Protein AF-M0D9F8-F1 (afdb_monomer)

Solvent-accessible surface area (backbone atoms only — not comparable to full-atom values): 4895 Å² total; per-residue (Å²): 108,42,56,56,54,27,54,53,46,50,52,50,45,44,73,75,36,51,60,45,65,72,73,59,50,62,67,71,54,51,62,40,48,48,29,42,53,55,33,25,54,52,15,51,51,42,35,53,52,44,51,55,39,55,75,68,65,75,56,63,68,72,62,50,50,52,48,42,52,54,16,51,52,35,40,52,52,39,48,53,37,46,74,71,39,56,74,51,70,87,114

Organism: NCBI:txid1227487

Nearest PDB structures (foldseek):
  9had-assembly1_A  TM=4.139E-01  e=6.526E+00  Dermatophagoides farinae

Radius of gyration: 16.12 Å; Cα contacts (8 Å, |Δi|>4): 66; chains: 1; bounding box: 41×16×42 Å

Mean predicted aligned error: 9.25 Å

Sequence (91 aa):
MSYLVFVVGMAVVVVSDPRAALLGDPLPLQAILLFPLVGALSSVATLVLAGLTWQRGVWRRRRGAQYVVVGIAGVAFALVLSYWNLLWYQL

Foldseek 3Di:
DLVVQLVVLLVCCCVVCVCCVVVPPDPSLVVSLVSLVVLLVVLVVLLVVLVVCVVVVVDDPVVSVVSPVSSVVSNVVSVVCVVVCSNVSDD

Secondary structure (DSSP, 8-state):
-HHHHHHHHHHHHHHH-HHHHHHT-HHHHHHHHHHHHHHHHHHHHHHHHHHHHHHTT-S-HHHHHHHHHHHHHHHHHHHHHHHTT-TTTT-

pLDDT: mean 73.61, std 7.95, range [44.94, 84.75]

Structure (mmCIF, N/CA/C/O backbone):
data_AF-M0D9F8-F1
#
_entry.id   AF-M0D9F8-F1
#
loop_
_atom_site.group_PDB
_atom_site.id
_atom_site.type_symbol
_atom_site.label_atom_id
_atom_site.label_alt_id
_atom_site.label_comp_id
_atom_site.label_asym_id
_atom_site.label_entity_id
_atom_site.label_seq_id
_atom_site.pdbx_PDB_ins_code
_atom_site.Cartn_x
_atom_site.Cartn_y
_atom_site.Cartn_z
_atom_site.occupancy
_atom_site.B_iso_or_equiv
_atom_site.auth_seq_id
_atom_site.auth_comp_id
_atom_site.auth_asym_id
_atom_site.auth_atom_id
_atom_site.pdbx_PDB_model_num
ATOM 1 N N . MET A 1 1 ? -7.489 4.877 -5.377 1.00 68.56 1 MET A N 1
ATOM 2 C CA . MET A 1 1 ? -6.978 5.470 -6.633 1.00 68.56 1 MET A CA 1
ATOM 3 C C . MET A 1 1 ? -5.468 5.355 -6.745 1.00 68.56 1 MET A C 1
ATOM 5 O O . MET A 1 1 ? -5.019 4.864 -7.765 1.00 68.56 1 MET A O 1
ATOM 9 N N . SER A 1 2 ? -4.694 5.694 -5.709 1.00 70.44 2 SER A N 1
ATOM 10 C CA . SER A 1 2 ? -3.226 5.531 -5.684 1.00 70.44 2 SER A CA 1
ATOM 11 C C . SER A 1 2 ? -2.733 4.151 -6.144 1.00 70.44 2 SER A C 1
ATOM 13 O O . SER A 1 2 ? -1.895 4.074 -7.033 1.00 70.44 2 SER A O 1
ATOM 15 N N . TYR A 1 3 ? -3.315 3.060 -5.633 1.00 68.19 3 TYR A N 1
ATOM 16 C CA . TYR A 1 3 ? -2.956 1.702 -6.067 1.00 68.19 3 TYR A CA 1
ATOM 17 C C . TYR A 1 3 ? -3.275 1.411 -7.542 1.00 68.19 3 TYR A C 1
ATOM 19 O O . TYR A 1 3 ? -2.533 0.691 -8.194 1.00 68.19 3 TYR A O 1
ATOM 27 N N . LEU A 1 4 ? -4.348 1.988 -8.093 1.00 74.62 4 LEU A N 1
ATOM 28 C CA . LEU A 1 4 ? -4.677 1.832 -9.515 1.00 74.62 4 LEU A CA 1
ATOM 29 C C . LEU A 1 4 ? -3.714 2.629 -10.394 1.00 74.62 4 LEU A C 1
ATOM 31 O O . LEU A 1 4 ? -3.250 2.111 -11.401 1.00 74.62 4 LEU A O 1
ATOM 35 N N . VAL A 1 5 ? -3.376 3.855 -9.988 1.00 77.00 5 VAL A N 1
ATOM 36 C CA . VAL A 1 5 ? -2.369 4.678 -10.674 1.00 77.00 5 VAL A CA 1
ATOM 37 C C . VAL A 1 5 ? -1.019 3.963 -10.694 1.00 77.00 5 VAL A C 1
ATOM 39 O O . VAL A 1 5 ? -0.371 3.938 -11.733 1.00 77.00 5 VAL A O 1
ATOM 42 N N . PHE A 1 6 ? -0.641 3.303 -9.595 1.00 74.56 6 PHE A N 1
ATOM 43 C CA . PHE A 1 6 ? 0.544 2.450 -9.555 1.00 74.56 6 PHE A CA 1
ATOM 44 C C . PHE A 1 6 ? 0.481 1.302 -10.569 1.00 74.56 6 PHE A C 1
ATOM 46 O O . PHE A 1 6 ? 1.402 1.146 -11.363 1.00 74.56 6 PHE A O 1
ATOM 53 N N . VAL A 1 7 ? -0.601 0.514 -10.566 1.00 79.25 7 VAL A N 1
ATOM 54 C CA . VAL A 1 7 ? -0.749 -0.641 -11.470 1.00 79.25 7 VAL A CA 1
ATOM 55 C C . VAL A 1 7 ? -0.705 -0.204 -12.934 1.00 79.25 7 VAL A C 1
ATOM 57 O O . VAL A 1 7 ? -0.005 -0.814 -13.739 1.00 79.25 7 VAL A O 1
ATOM 60 N N . VAL A 1 8 ? -1.415 0.872 -13.273 1.00 81.69 8 VAL A N 1
ATOM 61 C CA . VAL A 1 8 ? -1.436 1.415 -14.636 1.00 81.69 8 VAL A CA 1
ATOM 62 C C . VAL A 1 8 ? -0.068 1.982 -15.015 1.00 81.69 8 VAL A C 1
ATOM 64 O O . VAL A 1 8 ? 0.429 1.677 -16.095 1.00 81.69 8 VAL A O 1
ATOM 67 N N . GLY A 1 9 ? 0.575 2.746 -14.128 1.00 78.12 9 GLY A N 1
ATOM 68 C CA . GLY A 1 9 ? 1.917 3.288 -14.354 1.00 78.12 9 GLY A CA 1
ATOM 69 C C . GLY A 1 9 ? 2.956 2.191 -14.581 1.00 78.12 9 GLY A C 1
ATOM 70 O O . GLY A 1 9 ? 3.720 2.260 -15.541 1.00 78.12 9 GLY A O 1
ATOM 71 N N . MET A 1 10 ? 2.935 1.137 -13.761 1.00 74.19 10 MET A N 1
ATOM 72 C CA . MET A 1 10 ? 3.806 -0.029 -13.933 1.00 74.19 10 MET A CA 1
ATOM 73 C C . MET A 1 10 ? 3.561 -0.733 -15.267 1.00 74.19 10 MET A C 1
ATOM 75 O O . MET A 1 10 ? 4.518 -1.050 -15.967 1.00 74.19 10 MET A O 1
ATOM 79 N N . ALA A 1 11 ? 2.300 -0.948 -15.651 1.00 80.94 11 ALA A N 1
ATOM 80 C CA . ALA A 1 11 ? 1.980 -1.559 -16.939 1.00 80.94 11 ALA A CA 1
ATOM 81 C C . ALA A 1 11 ? 2.518 -0.721 -18.112 1.00 80.94 11 ALA A C 1
ATOM 83 O O . ALA A 1 11 ? 3.105 -1.274 -19.039 1.00 80.94 11 ALA A O 1
ATOM 84 N N . VAL A 1 12 ? 2.384 0.608 -18.045 1.00 82.00 12 VAL A N 1
ATOM 85 C CA . VAL A 1 12 ? 2.915 1.525 -19.065 1.00 82.00 12 VAL A CA 1
ATOM 86 C C . VAL A 1 12 ? 4.437 1.435 -19.157 1.00 82.00 12 VAL A C 1
ATOM 88 O O . VAL A 1 12 ? 4.952 1.306 -20.265 1.00 82.00 12 VAL A O 1
ATOM 91 N N . VAL A 1 13 ? 5.160 1.457 -18.033 1.00 75.31 13 VAL A N 1
ATOM 92 C CA . VAL A 1 13 ? 6.631 1.344 -18.038 1.00 75.31 13 VAL A CA 1
ATOM 93 C C . VAL A 1 13 ? 7.082 0.007 -18.621 1.00 75.31 13 VAL A C 1
ATOM 95 O O . VAL A 1 13 ? 7.943 -0.012 -19.495 1.00 75.31 13 VAL A O 1
ATOM 98 N N . VAL A 1 14 ? 6.454 -1.098 -18.211 1.00 78.19 14 VAL A N 1
ATOM 99 C CA . VAL A 1 14 ? 6.799 -2.444 -18.698 1.00 78.19 14 VAL A CA 1
ATOM 100 C C . VAL A 1 14 ? 6.551 -2.591 -20.201 1.00 78.19 14 VAL A C 1
ATOM 102 O O . VAL A 1 14 ? 7.359 -3.204 -20.893 1.00 78.19 14 VAL A O 1
ATOM 105 N N . VAL A 1 15 ? 5.447 -2.040 -20.715 1.00 82.00 15 VAL A N 1
ATOM 106 C CA . VAL A 1 15 ? 5.114 -2.104 -22.149 1.00 82.00 15 VAL A CA 1
ATOM 107 C C . VAL A 1 15 ? 5.997 -1.169 -22.979 1.00 82.00 15 VAL A C 1
ATOM 109 O O . VAL A 1 15 ? 6.343 -1.515 -24.106 1.00 82.00 15 VAL A O 1
ATOM 112 N N . SER A 1 16 ? 6.356 0.000 -22.444 1.00 77.50 16 SER A N 1
ATOM 113 C CA . SER A 1 16 ? 7.101 1.023 -23.193 1.00 77.50 16 SER A CA 1
ATOM 114 C C . SER A 1 16 ? 8.592 0.718 -23.268 1.00 77.50 16 SER A C 1
ATOM 116 O O . SER A 1 16 ? 9.195 0.894 -24.323 1.00 77.50 16 SER A O 1
ATOM 118 N N . ASP A 1 17 ? 9.185 0.253 -22.168 1.00 68.31 17 ASP A N 1
ATOM 119 C CA . ASP A 1 17 ? 10.589 -0.135 -22.134 1.00 68.31 17 ASP A CA 1
ATOM 120 C C . ASP A 1 17 ? 10.813 -1.295 -21.143 1.00 68.31 17 ASP A C 1
ATOM 122 O O . ASP A 1 17 ? 11.147 -1.096 -19.967 1.00 68.31 17 ASP A O 1
ATOM 126 N N . PRO A 1 18 ? 10.636 -2.549 -21.601 1.00 66.62 18 PRO A N 1
ATOM 127 C CA . PRO A 1 18 ? 10.799 -3.722 -20.749 1.00 66.62 18 PRO A CA 1
ATOM 128 C C . PRO A 1 18 ? 12.241 -3.878 -20.256 1.00 66.62 18 PRO A C 1
ATOM 130 O O . PRO A 1 18 ? 12.467 -4.485 -19.209 1.00 66.62 18 PRO A O 1
ATOM 133 N N . ARG A 1 19 ? 13.225 -3.317 -20.977 1.00 64.38 19 ARG A N 1
ATOM 134 C CA . ARG A 1 19 ? 14.620 -3.297 -20.535 1.00 64.38 19 ARG A CA 1
ATOM 135 C C . ARG A 1 19 ? 14.806 -2.297 -19.407 1.00 64.38 19 ARG A C 1
ATOM 137 O O . ARG A 1 19 ? 15.417 -2.684 -18.426 1.00 64.38 19 ARG A O 1
ATOM 144 N N . ALA A 1 20 ? 14.235 -1.098 -19.471 1.00 60.72 20 ALA A N 1
ATOM 145 C CA . ALA A 1 20 ? 14.273 -0.151 -18.350 1.00 60.72 20 ALA A CA 1
ATOM 146 C C . ALA A 1 20 ? 13.602 -0.709 -17.077 1.00 60.72 20 ALA A C 1
ATOM 148 O O . ALA A 1 20 ? 14.107 -0.505 -15.972 1.00 60.72 20 ALA A O 1
ATOM 149 N N . ALA A 1 21 ? 12.519 -1.482 -17.228 1.00 61.06 21 ALA A N 1
ATOM 150 C CA . ALA A 1 21 ? 11.853 -2.168 -16.117 1.00 61.06 21 ALA A CA 1
ATOM 151 C C . ALA A 1 21 ? 12.705 -3.291 -15.485 1.00 61.06 21 ALA A C 1
ATOM 153 O O . ALA A 1 21 ? 12.625 -3.515 -14.280 1.00 61.06 21 ALA A O 1
ATOM 154 N N . LEU A 1 22 ? 13.515 -3.995 -16.288 1.00 60.69 22 LEU A N 1
ATOM 155 C CA . LEU A 1 22 ? 14.367 -5.113 -15.849 1.00 60.69 22 LEU A CA 1
ATOM 156 C C . LEU A 1 22 ? 15.786 -4.689 -15.434 1.00 60.69 22 LEU A C 1
ATOM 158 O O . LEU A 1 22 ? 16.381 -5.318 -14.564 1.00 60.69 22 LEU A O 1
ATOM 162 N N . LEU A 1 23 ? 16.337 -3.647 -16.058 1.00 63.50 23 LEU A N 1
ATOM 163 C CA . LEU A 1 23 ? 17.685 -3.112 -15.820 1.00 63.50 23 LEU A CA 1
ATOM 164 C C . LEU A 1 23 ? 17.688 -1.950 -14.819 1.00 63.50 23 LEU A C 1
ATOM 166 O O . LEU A 1 23 ? 18.760 -1.511 -14.413 1.00 63.50 23 LEU A O 1
ATOM 170 N N . GLY A 1 24 ? 16.511 -1.506 -14.368 1.00 59.50 24 GLY A N 1
ATOM 171 C CA . GLY A 1 24 ? 16.372 -0.576 -13.253 1.00 59.50 24 GLY A CA 1
ATOM 172 C C . GLY A 1 24 ? 16.743 0.853 -13.612 1.00 59.50 24 GLY A C 1
ATOM 173 O O . GLY A 1 24 ? 17.591 1.442 -12.943 1.00 59.50 24 GLY A O 1
ATOM 174 N N . ASP A 1 25 ? 16.105 1.412 -14.642 1.00 63.38 25 ASP A N 1
ATOM 175 C CA . ASP A 1 25 ? 16.213 2.848 -14.897 1.00 63.38 25 ASP A CA 1
ATOM 176 C C . ASP A 1 25 ? 15.513 3.599 -13.737 1.00 63.38 25 ASP A C 1
ATOM 178 O O . ASP A 1 25 ? 14.295 3.460 -13.553 1.00 63.38 25 ASP A O 1
ATOM 182 N N . PRO A 1 26 ? 16.261 4.322 -12.880 1.00 65.19 26 PRO A N 1
ATOM 183 C CA . PRO A 1 26 ? 15.829 4.649 -11.518 1.00 65.19 26 PRO A CA 1
ATOM 184 C C . PRO A 1 26 ? 14.642 5.615 -11.478 1.00 65.19 26 PRO A C 1
ATOM 186 O O . PRO A 1 26 ? 13.748 5.488 -10.647 1.00 65.19 26 PRO A O 1
ATOM 189 N N . LEU A 1 27 ? 14.600 6.585 -12.389 1.00 67.94 27 LEU A N 1
ATOM 190 C CA . LEU A 1 27 ? 13.673 7.718 -12.327 1.00 67.94 27 LEU A CA 1
ATOM 191 C C . LEU A 1 27 ? 12.190 7.361 -12.542 1.00 67.94 27 LEU A C 1
ATOM 193 O O . LEU A 1 27 ? 11.375 7.683 -11.670 1.00 67.94 27 LEU A O 1
ATOM 197 N N . PRO A 1 28 ? 11.788 6.724 -13.660 1.00 68.88 28 PRO A N 1
ATOM 198 C CA . PRO A 1 28 ? 10.377 6.422 -13.899 1.00 68.88 28 PRO A CA 1
ATOM 199 C C . PRO A 1 28 ? 9.837 5.398 -12.894 1.00 68.88 28 PRO A C 1
ATOM 201 O O . PRO A 1 28 ? 8.700 5.523 -12.434 1.00 68.88 28 PRO A O 1
ATOM 204 N N . LEU A 1 29 ? 10.665 4.425 -12.502 1.00 69.19 29 LEU A N 1
ATOM 205 C CA . LEU A 1 29 ? 10.288 3.398 -11.537 1.00 69.19 29 LEU A C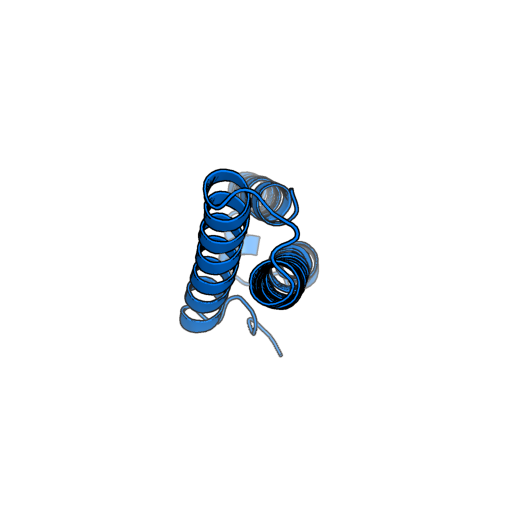A 1
ATOM 206 C C . LEU A 1 29 ? 10.091 3.994 -10.132 1.00 69.19 29 LEU A C 1
ATOM 208 O O . LEU A 1 29 ? 9.052 3.758 -9.513 1.00 69.19 29 LEU A O 1
ATOM 212 N N . GLN A 1 30 ? 11.023 4.830 -9.653 1.00 72.25 30 GLN A N 1
ATOM 213 C CA . GLN A 1 30 ? 10.912 5.497 -8.346 1.00 72.25 30 GLN A CA 1
ATOM 214 C C . GLN A 1 30 ? 9.673 6.394 -8.259 1.00 72.25 30 GLN A C 1
ATOM 216 O O . GLN A 1 30 ? 8.952 6.350 -7.262 1.00 72.25 30 GLN A O 1
ATOM 221 N N . ALA A 1 31 ? 9.373 7.162 -9.311 1.00 73.25 31 ALA A N 1
ATOM 222 C CA . ALA A 1 31 ? 8.195 8.029 -9.334 1.00 73.25 31 ALA A CA 1
ATOM 223 C C . ALA A 1 31 ? 6.886 7.232 -9.186 1.00 73.25 31 ALA A C 1
ATOM 225 O O . ALA A 1 31 ? 5.976 7.642 -8.462 1.00 73.25 31 ALA A O 1
ATOM 226 N N . ILE A 1 32 ? 6.796 6.068 -9.834 1.00 75.81 32 ILE A N 1
ATOM 227 C CA . ILE A 1 32 ? 5.618 5.197 -9.760 1.00 75.81 32 ILE A CA 1
ATOM 228 C C . ILE A 1 32 ? 5.526 4.506 -8.390 1.00 75.81 32 ILE A C 1
ATOM 230 O O . ILE A 1 32 ? 4.430 4.365 -7.842 1.00 75.81 32 ILE A O 1
ATOM 234 N N . LEU A 1 33 ? 6.659 4.151 -7.784 1.00 74.50 33 LEU A N 1
ATOM 235 C CA . LEU 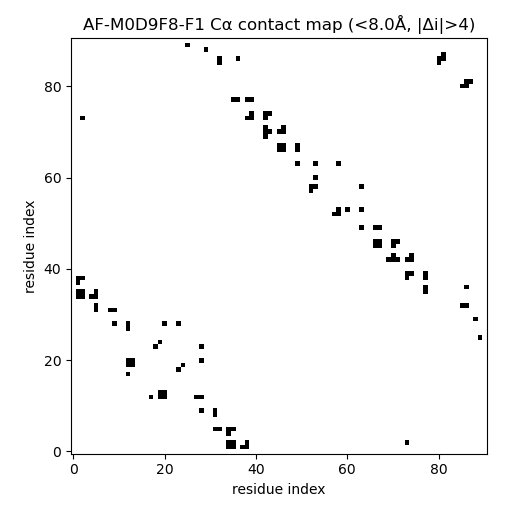A 1 33 ? 6.733 3.511 -6.464 1.00 74.50 33 LEU A CA 1
ATOM 236 C C . LEU A 1 33 ? 6.340 4.422 -5.287 1.00 74.50 33 LEU A C 1
ATOM 238 O O . LEU A 1 33 ? 6.006 3.921 -4.209 1.00 74.50 33 LEU A O 1
ATOM 242 N N . LEU A 1 34 ? 6.260 5.740 -5.488 1.00 76.12 34 LEU A N 1
ATOM 243 C CA . LEU A 1 34 ? 5.698 6.658 -4.489 1.00 76.12 34 LEU A CA 1
ATOM 244 C C . LEU A 1 34 ? 4.189 6.444 -4.280 1.00 76.12 34 LEU A C 1
ATOM 246 O O . LEU A 1 34 ? 3.678 6.623 -3.171 1.00 76.12 34 LEU A O 1
ATOM 250 N N . PHE A 1 35 ? 3.453 6.025 -5.314 1.00 77.06 35 PHE A N 1
ATOM 251 C CA . PHE A 1 35 ? 1.996 5.875 -5.233 1.00 77.06 35 PHE A CA 1
ATOM 252 C C . PHE A 1 35 ? 1.545 4.759 -4.273 1.00 77.06 35 PHE A C 1
ATOM 254 O O . PHE A 1 35 ? 0.622 5.005 -3.487 1.00 77.06 35 PHE A O 1
ATOM 261 N N . PRO A 1 36 ? 2.165 3.562 -4.254 1.00 76.06 36 PRO A N 1
ATOM 262 C CA . PRO A 1 36 ? 1.904 2.561 -3.228 1.00 76.06 36 PRO A CA 1
ATOM 263 C C . PRO A 1 36 ? 2.202 3.030 -1.812 1.00 76.06 36 PRO A C 1
ATOM 265 O O . PRO A 1 36 ? 1.433 2.696 -0.914 1.00 76.06 36 PRO A O 1
ATOM 268 N N . LEU A 1 37 ? 3.266 3.814 -1.604 1.00 76.00 37 LEU A N 1
ATOM 269 C CA . LEU A 1 37 ? 3.623 4.340 -0.285 1.00 76.00 37 LEU A CA 1
ATOM 270 C C . LEU A 1 37 ? 2.538 5.296 0.232 1.00 76.00 37 LEU A C 1
ATOM 272 O O . LEU A 1 37 ? 2.038 5.138 1.347 1.00 76.00 37 LEU A O 1
ATOM 276 N N . VAL A 1 38 ? 2.094 6.229 -0.616 1.00 79.44 38 VAL A N 1
ATOM 277 C CA . VAL A 1 38 ? 0.962 7.122 -0.315 1.00 79.44 38 VAL A CA 1
ATOM 278 C C . VAL A 1 38 ? -0.317 6.313 -0.070 1.00 79.44 38 VAL A C 1
ATOM 280 O O . VAL A 1 38 ? -1.066 6.588 0.871 1.00 79.44 38 VAL A O 1
ATOM 283 N N . GLY A 1 39 ? -0.557 5.271 -0.873 1.00 77.50 39 GLY A N 1
ATOM 284 C CA . GLY A 1 39 ? -1.653 4.324 -0.670 1.00 77.50 39 GLY A CA 1
ATOM 285 C C . GLY A 1 39 ? -1.598 3.640 0.696 1.00 77.50 39 GLY A C 1
ATOM 286 O O . GLY A 1 39 ? -2.609 3.615 1.402 1.00 77.50 39 GLY A O 1
ATOM 287 N N . ALA A 1 40 ? -0.426 3.158 1.104 1.00 76.06 40 ALA A N 1
ATOM 288 C CA . ALA A 1 40 ? -0.217 2.480 2.376 1.00 76.06 40 ALA A CA 1
ATOM 289 C C . ALA A 1 40 ? -0.502 3.418 3.551 1.00 76.06 40 ALA A C 1
ATOM 291 O O . ALA A 1 40 ? -1.310 3.084 4.418 1.00 76.06 40 ALA A O 1
ATOM 292 N N . LEU A 1 41 ? 0.067 4.627 3.528 1.00 79.94 41 LEU A N 1
ATOM 293 C CA . LEU A 1 41 ? -0.171 5.651 4.550 1.00 79.94 41 LEU A CA 1
ATOM 294 C C . LEU A 1 41 ? 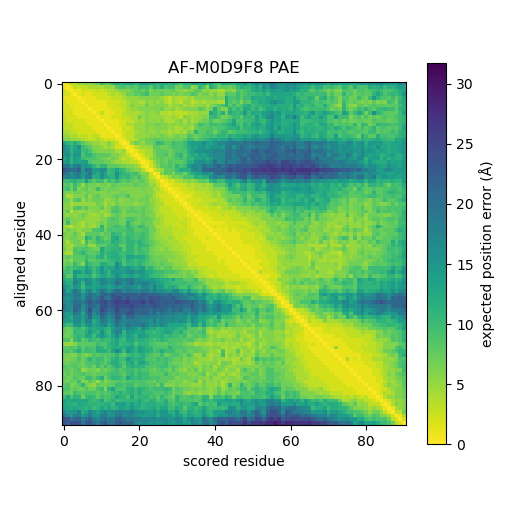-1.657 6.009 4.652 1.00 79.94 41 LEU A C 1
ATOM 296 O O . LEU A 1 41 ? -2.213 6.048 5.750 1.00 79.94 41 LEU A O 1
ATOM 300 N N . SER A 1 42 ? -2.328 6.196 3.512 1.00 80.12 42 SER A N 1
ATOM 301 C CA . SER A 1 42 ? -3.767 6.476 3.492 1.00 80.12 42 SER A CA 1
ATOM 302 C C . SER A 1 42 ? -4.604 5.309 4.033 1.00 80.12 42 SER A C 1
ATOM 304 O O . SER A 1 42 ? -5.603 5.531 4.719 1.00 80.12 42 SER A O 1
ATOM 306 N N . SER A 1 43 ? -4.180 4.066 3.791 1.00 76.06 43 SER A N 1
ATOM 307 C CA . SER A 1 43 ? -4.858 2.858 4.274 1.00 76.06 43 SER A CA 1
ATOM 308 C C . SER A 1 43 ? -4.706 2.699 5.785 1.00 76.06 43 SER A C 1
ATOM 310 O O . SER A 1 43 ? -5.693 2.436 6.472 1.00 76.06 43 SER A O 1
ATOM 312 N N . VAL A 1 44 ? -3.508 2.952 6.321 1.00 79.88 44 VAL A N 1
ATOM 313 C CA . VAL A 1 44 ? -3.257 2.992 7.771 1.00 79.88 44 VAL A CA 1
ATOM 314 C C . VAL A 1 44 ? -4.089 4.093 8.427 1.00 79.88 44 VAL A C 1
ATOM 316 O O . VAL A 1 44 ? -4.803 3.825 9.392 1.00 79.88 44 VAL A O 1
ATOM 319 N N . ALA A 1 45 ? -4.076 5.310 7.877 1.00 82.06 45 ALA A N 1
ATOM 320 C CA . ALA A 1 45 ? -4.887 6.413 8.390 1.00 82.06 45 ALA A CA 1
ATOM 321 C C . ALA A 1 45 ? -6.387 6.071 8.377 1.00 82.06 45 ALA A C 1
ATOM 323 O O . ALA A 1 45 ? -7.095 6.323 9.352 1.00 82.06 45 ALA A O 1
ATOM 324 N N . THR A 1 46 ? -6.864 5.427 7.307 1.00 82.62 46 THR A N 1
ATOM 325 C CA . THR A 1 46 ? -8.254 4.964 7.194 1.00 82.62 46 THR A CA 1
ATOM 326 C C . THR A 1 46 ? -8.587 3.922 8.259 1.00 82.62 46 THR A C 1
ATOM 328 O O . THR A 1 46 ? -9.646 4.018 8.873 1.00 82.62 46 THR A O 1
ATOM 331 N N . LEU A 1 47 ? -7.694 2.966 8.536 1.00 79.56 47 LEU A N 1
ATOM 332 C CA . LEU A 1 47 ? -7.885 1.977 9.603 1.00 79.56 47 LEU A CA 1
ATOM 333 C C . LEU A 1 47 ? -7.942 2.625 10.988 1.00 79.56 47 LEU A C 1
ATOM 335 O O . LEU A 1 47 ? -8.821 2.289 11.781 1.00 79.56 47 LEU A O 1
ATOM 339 N N . VAL A 1 48 ? -7.052 3.579 11.263 1.00 84.75 48 VAL A N 1
ATOM 340 C CA . VAL A 1 48 ? -7.022 4.315 12.535 1.00 84.75 48 VAL A CA 1
ATOM 341 C C . VAL A 1 48 ? -8.320 5.102 12.730 1.00 84.75 48 VAL A C 1
ATOM 343 O O . VAL A 1 48 ? -8.972 4.977 13.769 1.00 84.75 48 VAL A O 1
ATOM 346 N N . LEU A 1 49 ? -8.751 5.857 11.715 1.00 81.50 49 LEU A N 1
ATOM 347 C CA . LEU A 1 49 ? -9.995 6.634 11.758 1.00 81.50 49 LEU A CA 1
ATOM 348 C C . LEU A 1 49 ? -11.240 5.736 11.831 1.00 81.50 49 LEU A C 1
ATOM 350 O O . LEU A 1 49 ? -12.176 6.033 12.580 1.00 81.50 49 LEU A O 1
ATOM 354 N N . ALA A 1 50 ? -11.257 4.617 11.105 1.00 81.38 50 ALA A N 1
ATOM 355 C CA . ALA A 1 50 ? -12.329 3.629 11.186 1.00 81.38 50 ALA A CA 1
ATOM 356 C C . ALA A 1 50 ? -12.406 3.006 12.590 1.00 81.38 50 ALA A C 1
ATOM 358 O O . ALA A 1 50 ? -13.496 2.894 13.148 1.00 81.38 50 ALA A O 1
ATOM 359 N N . GLY A 1 51 ? -11.267 2.676 13.205 1.00 77.88 51 GLY A N 1
ATOM 360 C CA . GLY A 1 51 ? -11.206 2.182 14.583 1.00 77.88 51 GLY A CA 1
ATOM 361 C C . GLY A 1 51 ? -11.721 3.206 15.598 1.00 77.88 51 GLY A C 1
ATOM 362 O O . GLY A 1 51 ? -12.566 2.882 16.434 1.00 77.88 51 GLY A O 1
ATOM 363 N N . LEU A 1 52 ? -11.288 4.464 15.481 1.00 82.31 52 LEU A N 1
ATOM 364 C CA . LEU A 1 52 ? -11.739 5.577 16.327 1.00 82.31 52 LEU A CA 1
ATOM 365 C C . LEU A 1 52 ? -13.252 5.820 16.225 1.00 82.31 52 LEU A C 1
ATOM 367 O O . LEU A 1 52 ? -13.926 6.013 17.237 1.00 82.31 52 LEU A O 1
ATOM 371 N N . THR A 1 53 ? -13.805 5.808 15.013 1.00 79.31 53 THR A N 1
ATOM 372 C CA . THR A 1 53 ? -15.248 6.024 14.792 1.00 79.31 53 THR A CA 1
ATOM 373 C C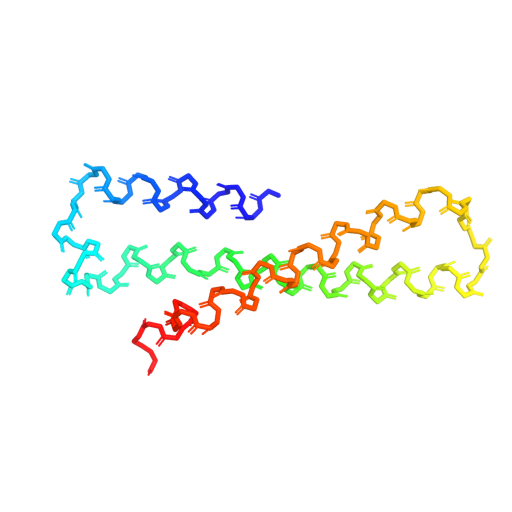 . THR A 1 53 ? -16.096 4.830 15.227 1.00 79.31 53 THR A C 1
ATOM 375 O O . THR A 1 53 ? -17.222 5.025 15.694 1.00 79.31 53 THR A O 1
ATOM 378 N N . TRP A 1 54 ? -15.550 3.613 15.146 1.00 74.69 54 TRP A N 1
ATOM 379 C CA . TRP A 1 54 ? -16.179 2.401 15.670 1.00 74.69 54 TRP A CA 1
ATOM 380 C C . TRP A 1 54 ? -16.269 2.421 17.198 1.00 74.69 54 TRP A C 1
ATOM 382 O O . TRP A 1 54 ? -17.335 2.154 17.748 1.00 74.69 54 TRP A O 1
ATOM 392 N N . GLN A 1 55 ? -15.183 2.805 17.877 1.00 76.56 55 GLN A N 1
ATOM 393 C CA . GLN A 1 55 ? -15.142 2.988 19.336 1.00 76.56 55 GLN A CA 1
ATOM 394 C C . GLN A 1 55 ? -16.170 4.026 19.811 1.00 76.56 55 GLN A C 1
ATOM 396 O O . GLN A 1 55 ? -16.810 3.849 20.842 1.00 76.56 55 GLN A O 1
ATOM 401 N N . ARG A 1 56 ? -16.381 5.089 19.026 1.00 80.00 56 ARG A N 1
ATOM 402 C CA . ARG A 1 56 ? -17.356 6.149 19.327 1.00 80.00 56 ARG A CA 1
ATOM 403 C C . ARG A 1 56 ? -18.804 5.802 18.947 1.00 80.00 56 ARG A C 1
ATOM 405 O O . ARG A 1 56 ? -19.681 6.639 19.126 1.00 80.00 56 ARG A O 1
ATOM 412 N N . GLY A 1 57 ? -19.069 4.615 18.392 1.00 74.00 57 GLY A N 1
ATOM 413 C CA . GLY A 1 57 ? -20.423 4.162 18.042 1.00 74.00 57 GLY A CA 1
ATOM 414 C C . GLY A 1 57 ? -21.111 4.964 16.928 1.00 74.00 57 GLY A C 1
ATOM 415 O O . GLY A 1 57 ? -22.319 4.842 16.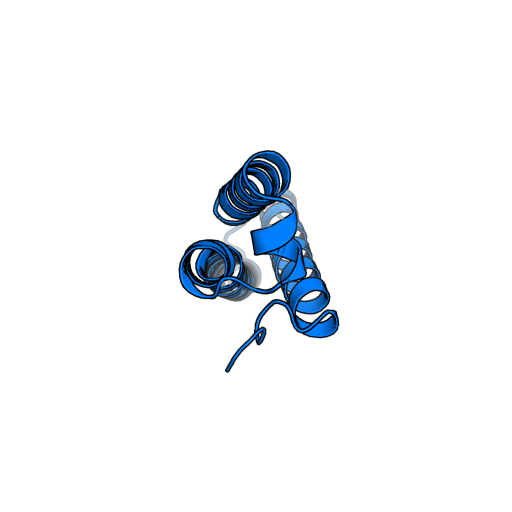740 1.00 74.00 57 GLY A O 1
ATOM 416 N N . VAL A 1 58 ? -20.365 5.777 16.172 1.00 73.06 58 VAL A N 1
ATOM 417 C CA . VAL A 1 58 ? -20.923 6.751 15.212 1.00 73.06 58 VAL A CA 1
ATOM 418 C C . VAL A 1 58 ? -21.425 6.075 13.927 1.00 73.06 58 VAL A C 1
ATOM 420 O O . VAL A 1 58 ? -22.255 6.625 13.205 1.00 73.06 58 VAL A O 1
ATOM 423 N N . TRP A 1 59 ? -20.942 4.869 13.610 1.00 64.19 59 TRP A N 1
ATOM 424 C CA . TRP A 1 59 ? -21.225 4.196 12.340 1.00 64.19 59 TRP A CA 1
ATOM 425 C C . TRP A 1 59 ? -22.091 2.942 12.465 1.00 64.19 59 TRP A C 1
ATOM 427 O O . TRP A 1 59 ? -21.908 2.093 13.334 1.00 64.19 59 TRP A O 1
ATOM 437 N N . ARG A 1 60 ? -22.981 2.753 11.478 1.00 67.25 60 ARG A N 1
ATOM 438 C CA . ARG A 1 60 ? -23.621 1.455 11.220 1.00 67.25 60 ARG A CA 1
ATOM 439 C C . ARG A 1 60 ? -22.539 0.436 10.846 1.00 67.25 60 ARG A C 1
ATOM 441 O O . ARG A 1 60 ? -21.865 0.617 9.831 1.00 67.25 60 ARG A O 1
ATOM 448 N N . ARG A 1 61 ? -22.445 -0.663 11.611 1.00 67.19 61 ARG A N 1
ATOM 449 C CA . ARG A 1 61 ? -21.444 -1.753 11.488 1.00 67.19 61 ARG A CA 1
ATOM 450 C C . ARG A 1 61 ? -21.060 -2.134 10.048 1.00 67.19 61 ARG A C 1
ATOM 452 O O . ARG A 1 61 ? -19.891 -2.376 9.777 1.00 67.19 61 ARG A O 1
ATOM 459 N N . ARG A 1 62 ? -22.019 -2.158 9.110 1.00 69.94 62 ARG A N 1
ATOM 460 C CA . ARG A 1 62 ? -21.763 -2.514 7.700 1.00 69.94 62 ARG A CA 1
ATOM 461 C C . ARG A 1 62 ? -20.842 -1.536 6.962 1.00 69.94 62 ARG A C 1
ATOM 463 O O . ARG A 1 62 ? -19.996 -1.997 6.209 1.00 69.94 62 ARG A O 1
ATOM 470 N N . ARG A 1 63 ? -20.976 -0.219 7.170 1.00 66.88 63 ARG A N 1
ATOM 471 C CA . ARG A 1 63 ? -20.104 0.763 6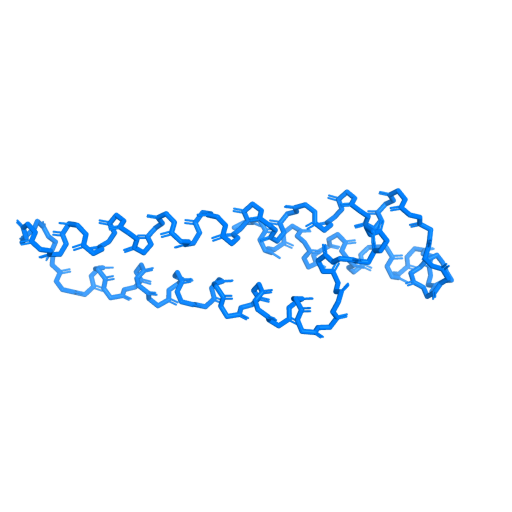.496 1.00 66.88 63 ARG A CA 1
ATOM 472 C C . ARG A 1 63 ? -18.691 0.712 7.070 1.00 66.88 63 ARG A C 1
ATOM 474 O O . ARG A 1 63 ? -17.738 0.668 6.308 1.00 66.88 63 ARG A O 1
ATOM 481 N N . GLY A 1 64 ? -18.559 0.607 8.395 1.00 71.75 64 GLY A N 1
ATOM 482 C CA . GLY A 1 64 ? -17.252 0.472 9.048 1.00 71.75 64 GLY A CA 1
ATOM 483 C C . GLY A 1 64 ? -16.470 -0.759 8.589 1.00 71.75 64 GLY A C 1
ATOM 484 O O . GLY A 1 64 ? -15.280 -0.648 8.317 1.00 71.75 64 GLY A O 1
ATOM 485 N N . ALA A 1 65 ? -17.144 -1.899 8.399 1.00 76.94 65 ALA A N 1
ATOM 486 C CA . ALA A 1 65 ? -16.501 -3.116 7.907 1.00 76.94 65 ALA A CA 1
ATOM 487 C C . ALA A 1 65 ? -15.875 -2.936 6.512 1.00 76.94 65 ALA A C 1
ATOM 489 O O . ALA A 1 65 ? -14.777 -3.427 6.274 1.00 76.94 65 ALA A O 1
ATOM 490 N N . GLN A 1 66 ? -16.526 -2.191 5.608 1.00 79.38 66 GLN A N 1
ATOM 491 C CA . GLN A 1 66 ? -15.987 -1.935 4.267 1.00 79.38 66 GLN A CA 1
ATOM 492 C C . GLN A 1 66 ? -14.683 -1.132 4.323 1.00 79.38 66 GLN A C 1
ATOM 494 O O . GLN A 1 66 ? -13.711 -1.508 3.674 1.00 79.38 66 GLN A O 1
ATOM 499 N N . TYR A 1 67 ? -14.626 -0.072 5.135 1.00 77.12 67 TYR A N 1
ATOM 500 C CA . TYR A 1 67 ? -13.407 0.731 5.283 1.00 77.12 67 TYR A CA 1
ATOM 501 C C . TYR A 1 67 ? -12.262 -0.056 5.922 1.00 77.12 67 TYR A C 1
ATOM 503 O O . TYR A 1 67 ? -11.113 0.102 5.515 1.00 77.12 67 TYR A O 1
ATOM 511 N N . VAL A 1 68 ? -12.573 -0.943 6.871 1.00 80.56 68 VAL A N 1
ATOM 512 C CA . VAL A 1 68 ? -11.576 -1.832 7.477 1.00 80.56 68 VAL A CA 1
ATOM 513 C C . VAL A 1 68 ? -11.030 -2.824 6.450 1.00 80.56 68 VAL A C 1
ATOM 515 O O . VAL A 1 68 ? -9.818 -2.949 6.321 1.00 80.56 68 VAL A O 1
ATOM 518 N N . VAL A 1 69 ? -11.893 -3.482 5.670 1.00 83.38 69 VAL A N 1
ATOM 519 C CA . VAL A 1 69 ? -11.461 -4.435 4.631 1.00 83.38 69 VAL A CA 1
ATOM 520 C C . VAL A 1 69 ? -10.581 -3.752 3.582 1.00 83.38 69 VAL A C 1
ATOM 522 O O . VAL A 1 69 ? -9.519 -4.271 3.245 1.00 83.38 69 VAL A O 1
ATOM 525 N N . VAL A 1 70 ? -10.982 -2.572 3.101 1.00 80.81 70 VAL A N 1
ATOM 526 C CA . VAL A 1 70 ? -10.205 -1.799 2.116 1.00 80.81 70 VAL A CA 1
ATOM 527 C C . VAL A 1 70 ? -8.854 -1.371 2.693 1.00 80.81 70 VAL A C 1
ATOM 529 O O . VAL A 1 70 ? -7.832 -1.507 2.023 1.00 80.81 70 VAL A O 1
ATOM 532 N N . GLY A 1 71 ? -8.833 -0.898 3.941 1.00 78.50 71 GLY A N 1
ATOM 533 C CA . GLY A 1 71 ? -7.599 -0.517 4.622 1.00 78.50 71 GLY A CA 1
ATOM 534 C C . GLY A 1 71 ? -6.644 -1.697 4.817 1.00 78.50 71 GLY A C 1
ATOM 535 O O . GLY A 1 71 ? -5.459 -1.579 4.513 1.00 78.50 71 GLY A O 1
ATOM 536 N N . ILE A 1 72 ? -7.152 -2.858 5.247 1.00 82.50 72 ILE A N 1
ATOM 5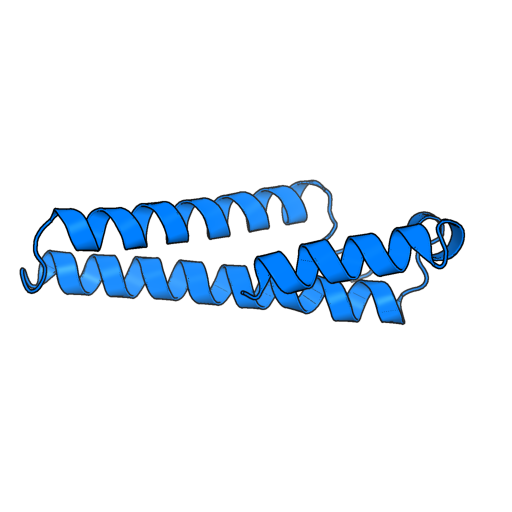37 C CA . ILE A 1 72 ? -6.354 -4.088 5.385 1.00 82.50 72 ILE A CA 1
ATOM 538 C C . ILE A 1 72 ? -5.789 -4.516 4.029 1.00 82.50 72 ILE A C 1
ATOM 540 O O . ILE A 1 72 ? -4.602 -4.816 3.939 1.00 82.50 72 ILE A O 1
ATOM 544 N N . ALA A 1 73 ? -6.604 -4.509 2.971 1.00 81.50 73 ALA A N 1
ATOM 545 C CA . ALA A 1 73 ? -6.156 -4.869 1.628 1.00 81.50 73 ALA A CA 1
ATOM 546 C C . ALA A 1 73 ? -5.035 -3.941 1.128 1.00 81.50 73 ALA A C 1
ATOM 548 O O . ALA A 1 73 ? -4.054 -4.418 0.560 1.00 81.50 73 ALA A O 1
ATOM 549 N N . GLY A 1 74 ? -5.140 -2.634 1.386 1.00 76.81 74 GLY A N 1
ATOM 550 C CA . GLY A 1 74 ? -4.092 -1.672 1.042 1.00 76.81 74 GLY A CA 1
ATOM 551 C C . GLY A 1 74 ? -2.782 -1.914 1.800 1.00 76.81 74 GLY A C 1
ATOM 552 O O . GLY A 1 74 ? -1.705 -1.915 1.197 1.00 76.81 74 GLY A O 1
ATOM 553 N N . VAL A 1 75 ? -2.859 -2.184 3.106 1.00 78.00 75 VAL A N 1
ATOM 554 C CA . VAL A 1 75 ? -1.679 -2.523 3.920 1.00 78.00 75 VAL A CA 1
ATOM 555 C C . VAL A 1 75 ? -1.046 -3.834 3.452 1.00 78.00 75 VAL A C 1
ATOM 557 O O . VAL A 1 75 ? 0.167 -3.893 3.266 1.00 78.00 75 VAL A O 1
ATOM 560 N N . ALA A 1 76 ? -1.850 -4.868 3.199 1.00 82.06 76 ALA A N 1
ATOM 561 C CA . ALA A 1 76 ? -1.367 -6.149 2.694 1.00 82.06 76 ALA A CA 1
ATOM 562 C C . ALA A 1 76 ? -0.667 -5.997 1.334 1.00 82.06 76 ALA A C 1
ATOM 564 O O . ALA A 1 76 ? 0.416 -6.540 1.132 1.00 82.06 76 ALA A O 1
ATOM 565 N N . PHE A 1 77 ? -1.232 -5.203 0.423 1.00 75.62 77 PHE A N 1
ATOM 566 C CA . PHE A 1 77 ? -0.615 -4.919 -0.871 1.00 75.62 77 PHE A CA 1
ATOM 567 C C . PHE A 1 77 ? 0.733 -4.195 -0.729 1.00 75.62 77 PHE A C 1
ATOM 569 O O . PHE A 1 77 ? 1.702 -4.541 -1.403 1.00 75.62 77 PHE A O 1
ATOM 576 N N . ALA A 1 78 ? 0.827 -3.231 0.190 1.00 77.44 78 ALA A N 1
ATOM 577 C CA . ALA A 1 78 ? 2.086 -2.556 0.495 1.00 77.44 78 ALA A CA 1
ATOM 578 C C . ALA A 1 78 ? 3.134 -3.513 1.092 1.00 77.44 78 ALA A C 1
ATOM 580 O O . ALA A 1 78 ? 4.305 -3.436 0.730 1.00 77.44 78 ALA A O 1
ATOM 581 N N . LEU A 1 79 ? 2.723 -4.452 1.951 1.00 77.69 79 LEU A N 1
ATOM 582 C CA . LEU A 1 79 ? 3.614 -5.487 2.486 1.00 77.69 79 LEU A CA 1
ATOM 583 C C . LEU A 1 79 ? 4.145 -6.413 1.393 1.00 77.69 79 LEU A C 1
ATOM 585 O O . LEU A 1 79 ? 5.325 -6.745 1.416 1.00 77.69 79 LEU A O 1
ATOM 589 N N . VAL A 1 80 ? 3.314 -6.791 0.419 1.00 80.75 80 VAL A N 1
ATOM 590 C CA . VAL A 1 80 ? 3.763 -7.580 -0.739 1.00 80.75 80 VAL A CA 1
ATOM 591 C C . VAL A 1 80 ? 4.820 -6.809 -1.532 1.00 80.75 80 VAL A C 1
ATOM 593 O O . VAL A 1 80 ? 5.865 -7.365 -1.855 1.00 80.75 80 VAL A O 1
ATOM 596 N N . LEU A 1 81 ? 4.607 -5.516 -1.789 1.00 76.62 81 LEU A N 1
ATOM 597 C CA . LEU A 1 81 ? 5.606 -4.676 -2.460 1.00 76.62 81 LEU A CA 1
ATOM 598 C C . LEU A 1 81 ? 6.905 -4.548 -1.651 1.00 76.62 81 LEU A C 1
ATOM 600 O O . LEU A 1 81 ? 7.988 -4.560 -2.229 1.00 76.62 81 LEU A O 1
ATOM 604 N N . SER A 1 82 ? 6.805 -4.466 -0.322 1.00 75.44 82 SER A N 1
ATOM 605 C CA . SER A 1 82 ? 7.965 -4.480 0.576 1.00 75.44 82 SER A CA 1
ATOM 606 C C . SER A 1 82 ? 8.727 -5.804 0.505 1.00 75.44 82 SER A C 1
ATOM 608 O O . SER A 1 82 ? 9.945 -5.812 0.371 1.00 75.44 82 SER A O 1
ATOM 610 N N . TYR A 1 83 ? 8.007 -6.930 0.537 1.00 76.56 83 TYR A N 1
ATOM 611 C CA . TYR A 1 83 ? 8.582 -8.275 0.476 1.00 76.56 83 TYR A CA 1
ATOM 612 C C . TYR A 1 83 ? 9.407 -8.490 -0.796 1.00 76.56 83 TYR A C 1
ATOM 614 O O . TYR A 1 83 ? 10.494 -9.056 -0.745 1.00 76.56 83 TYR A O 1
ATOM 622 N N . TRP A 1 84 ? 8.920 -7.981 -1.927 1.00 72.56 84 TRP A N 1
ATOM 623 C CA . TRP A 1 84 ? 9.626 -8.027 -3.210 1.00 72.56 84 TRP A CA 1
ATOM 624 C C . TRP A 1 84 ? 10.710 -6.950 -3.364 1.00 72.56 84 TRP A C 1
ATOM 626 O O . TRP A 1 84 ? 11.235 -6.765 -4.458 1.00 72.56 84 TRP A O 1
ATOM 636 N N . ASN A 1 85 ? 11.038 -6.227 -2.291 1.00 69.44 85 ASN A N 1
ATOM 637 C CA . ASN A 1 85 ? 11.987 -5.116 -2.270 1.00 69.44 85 ASN A CA 1
ATOM 638 C C . ASN A 1 85 ? 11.653 -3.987 -3.262 1.00 69.44 85 ASN A C 1
ATOM 640 O O . ASN A 1 85 ? 12.505 -3.166 -3.581 1.00 69.44 85 ASN A O 1
ATOM 644 N N . LEU A 1 86 ? 10.410 -3.917 -3.747 1.00 66.50 86 LEU A N 1
ATOM 645 C CA . LEU A 1 86 ? 9.973 -2.910 -4.715 1.00 66.50 86 LEU A CA 1
ATOM 646 C C . LEU A 1 86 ? 9.840 -1.538 -4.053 1.00 66.50 86 LEU A C 1
ATOM 648 O O . LEU A 1 86 ? 10.133 -0.536 -4.684 1.00 66.50 86 LEU A O 1
ATOM 652 N N . LEU A 1 87 ? 9.472 -1.476 -2.768 1.00 59.19 87 LEU A N 1
ATOM 653 C CA . LEU A 1 87 ? 9.469 -0.211 -2.013 1.00 59.19 87 LEU A CA 1
ATOM 654 C C . LEU A 1 87 ? 10.874 0.352 -1.763 1.00 59.19 87 LEU A C 1
ATOM 656 O O . LEU A 1 87 ? 11.004 1.540 -1.485 1.00 59.19 87 LEU A O 1
ATOM 660 N N . TRP A 1 88 ? 11.895 -0.500 -1.836 1.00 55.28 88 TRP A N 1
ATOM 661 C CA . TRP A 1 88 ? 13.284 -0.177 -1.512 1.00 55.28 88 TRP A CA 1
ATOM 662 C C . TRP A 1 88 ? 14.223 -0.400 -2.699 1.00 5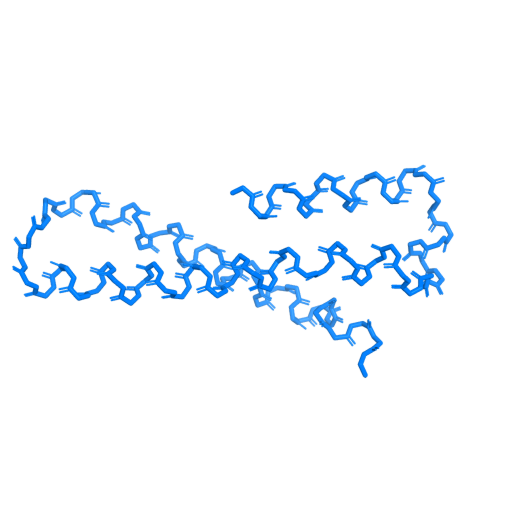5.28 88 TRP A C 1
ATOM 664 O O . TRP A 1 88 ? 15.438 -0.491 -2.526 1.00 55.28 88 TRP A O 1
ATOM 674 N N . TYR A 1 89 ? 13.668 -0.531 -3.909 1.00 56.94 89 TYR A N 1
ATOM 675 C CA . TYR A 1 89 ? 14.451 -0.740 -5.115 1.00 56.94 89 TYR A CA 1
ATOM 676 C C . TYR A 1 89 ? 15.277 0.532 -5.354 1.00 56.94 89 TYR A C 1
ATOM 678 O O . TYR A 1 89 ? 14.763 1.520 -5.872 1.00 56.94 89 TYR A O 1
ATOM 686 N N . GLN A 1 90 ? 16.540 0.481 -4.913 1.00 46.78 90 GLN A N 1
ATOM 687 C CA . GLN A 1 90 ? 17.549 1.552 -4.915 1.00 46.78 90 GLN A CA 1
ATOM 688 C C . GLN A 1 90 ? 17.403 2.659 -3.850 1.00 46.78 90 GLN A C 1
ATOM 690 O O . GLN A 1 90 ? 17.643 3.828 -4.157 1.00 46.78 90 GLN A O 1
ATOM 695 N N . LEU A 1 91 ? 17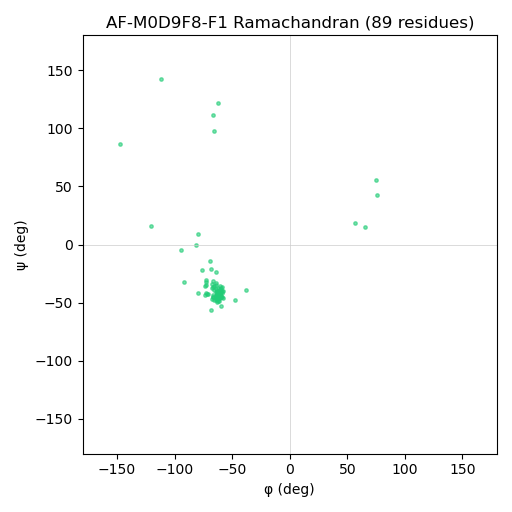.083 2.311 -2.598 1.00 44.94 91 LEU A N 1
ATOM 696 C CA . LEU A 1 91 ? 17.565 3.097 -1.447 1.00 44.94 91 LEU A CA 1
ATOM 697 C C . LEU A 1 91 ? 18.883 2.511 -0.933 1.00 44.94 91 LEU A C 1
ATOM 699 O O . LEU A 1 91 ? 18.948 1.266 -0.807 1.00 44.94 91 LEU A O 1
#